Protein AF-A0AAW1XWS8-F1 (afdb_monomer)

Structure (mmCIF, N/CA/C/O backbone):
data_AF-A0AAW1XWS8-F1
#
_entry.id   AF-A0AAW1XWS8-F1
#
loop_
_atom_site.group_PDB
_atom_site.id
_atom_site.type_symbol
_atom_site.label_atom_id
_atom_site.label_alt_id
_atom_site.label_comp_id
_atom_site.label_asym_id
_atom_site.label_entity_id
_atom_site.label_seq_id
_atom_site.pdbx_PDB_ins_code
_atom_site.Cartn_x
_atom_site.Cartn_y
_atom_site.Cartn_z
_atom_site.occupancy
_atom_site.B_iso_or_equiv
_atom_site.auth_seq_id
_atom_site.auth_comp_id
_atom_site.auth_asym_id
_atom_site.auth_atom_id
_atom_site.pdbx_PDB_model_num
ATOM 1 N N . MET A 1 1 ? -22.277 11.283 1.954 1.00 48.66 1 MET A N 1
ATOM 2 C CA . MET A 1 1 ? -21.876 9.921 1.560 1.00 48.66 1 MET A CA 1
ATOM 3 C C . MET A 1 1 ? -20.472 10.062 1.006 1.00 48.66 1 MET A C 1
ATOM 5 O O . MET A 1 1 ? -20.330 10.901 0.123 1.00 48.66 1 MET A O 1
ATOM 9 N N . PRO A 1 2 ? -19.452 9.397 1.566 1.00 66.12 2 PRO A N 1
ATOM 10 C CA . PRO A 1 2 ? -18.145 9.338 0.915 1.00 66.12 2 PRO A CA 1
ATOM 11 C C . PRO A 1 2 ? -18.295 8.701 -0.476 1.00 66.12 2 PRO A C 1
ATOM 13 O O . PRO A 1 2 ? -19.175 7.856 -0.664 1.00 66.12 2 PRO A O 1
ATOM 16 N N . GLU A 1 3 ? -17.507 9.158 -1.451 1.00 74.75 3 GLU A N 1
ATOM 17 C CA . GLU A 1 3 ? -17.427 8.493 -2.757 1.00 74.75 3 GLU A CA 1
ATOM 18 C C . GLU A 1 3 ? -16.904 7.062 -2.571 1.00 74.75 3 GLU A C 1
ATOM 20 O O . GLU A 1 3 ? -16.041 6.841 -1.715 1.00 74.75 3 GLU A O 1
ATOM 25 N N . PRO A 1 4 ? -17.445 6.078 -3.313 1.00 78.19 4 PRO A N 1
ATOM 26 C CA . PRO A 1 4 ? -16.913 4.725 -3.282 1.00 78.19 4 PRO A CA 1
ATOM 27 C C . PRO A 1 4 ? -15.487 4.743 -3.840 1.00 78.19 4 PRO A C 1
ATOM 29 O O . PRO A 1 4 ? -15.272 5.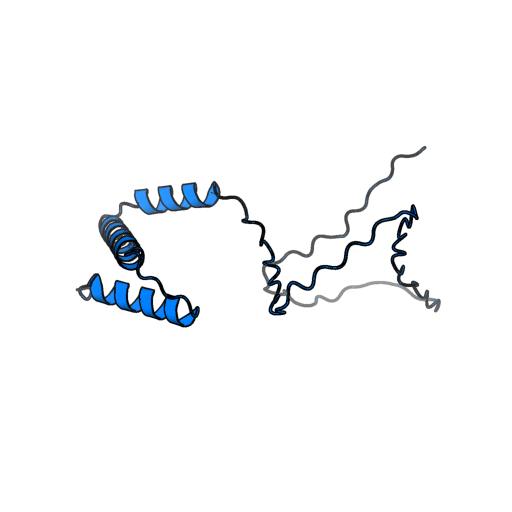213 -4.953 1.00 78.19 4 PRO A O 1
ATOM 32 N N . LEU A 1 5 ? -14.532 4.248 -3.054 1.00 82.38 5 LEU A N 1
ATOM 33 C CA . LEU A 1 5 ? -13.158 4.026 -3.494 1.00 82.38 5 LEU A CA 1
ATOM 34 C C . LEU A 1 5 ? -13.060 2.606 -4.048 1.00 82.38 5 LEU A C 1
ATOM 36 O O . LEU A 1 5 ? -13.381 1.654 -3.332 1.00 82.38 5 LEU A O 1
ATOM 40 N N . TYR A 1 6 ? -12.644 2.469 -5.305 1.00 92.56 6 TYR A N 1
ATOM 41 C CA . TYR A 1 6 ? -12.392 1.171 -5.920 1.00 92.56 6 TYR A CA 1
ATOM 42 C C . TYR A 1 6 ? -10.906 0.834 -5.834 1.00 92.56 6 TYR A C 1
ATOM 44 O O . TYR A 1 6 ? -10.048 1.712 -5.899 1.00 92.56 6 TYR A O 1
ATOM 52 N N . ILE A 1 7 ? -10.610 -0.452 -5.656 1.00 94.50 7 ILE A N 1
ATOM 53 C CA . ILE A 1 7 ? -9.231 -0.938 -5.567 1.00 94.50 7 ILE A CA 1
ATOM 54 C C . ILE A 1 7 ? -8.460 -0.677 -6.868 1.00 94.50 7 ILE A C 1
ATOM 56 O O . ILE A 1 7 ? -7.314 -0.249 -6.798 1.00 94.50 7 ILE A O 1
ATOM 60 N N . ASP A 1 8 ? -9.125 -0.814 -8.017 1.00 94.69 8 ASP A N 1
ATOM 61 C CA . ASP A 1 8 ? -8.551 -0.571 -9.345 1.00 94.69 8 ASP A CA 1
ATOM 62 C C . ASP A 1 8 ? -8.015 0.870 -9.485 1.00 94.69 8 ASP A C 1
ATOM 64 O O . ASP A 1 8 ? -6.925 1.080 -10.015 1.00 94.69 8 ASP A O 1
ATOM 68 N N . ASP A 1 9 ? -8.726 1.866 -8.936 1.00 95.19 9 ASP A N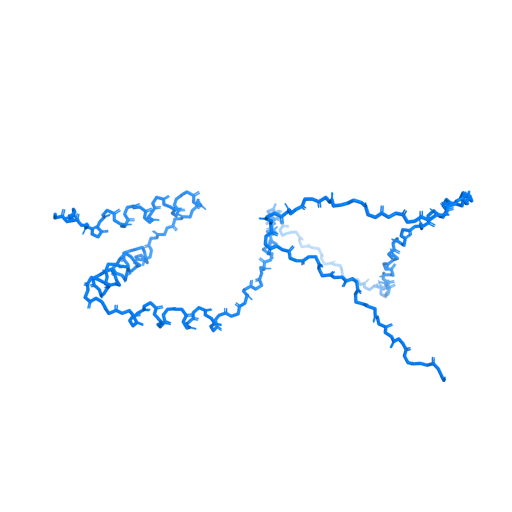 1
ATOM 69 C CA . ASP A 1 9 ? -8.298 3.275 -8.970 1.00 95.19 9 ASP A CA 1
ATOM 70 C C . ASP A 1 9 ? -7.026 3.498 -8.126 1.00 95.19 9 ASP A C 1
ATOM 72 O O . ASP A 1 9 ? -6.152 4.301 -8.463 1.00 95.19 9 ASP A O 1
ATOM 76 N N . LEU A 1 10 ? -6.919 2.790 -6.995 1.00 95.56 10 LEU A N 1
ATOM 77 C CA . LEU A 1 10 ? -5.742 2.841 -6.129 1.00 95.56 10 LEU A CA 1
ATOM 78 C C . LEU A 1 10 ? -4.550 2.120 -6.773 1.00 95.56 10 LEU A C 1
ATOM 80 O O . LEU A 1 10 ? -3.424 2.610 -6.678 1.00 95.56 10 LEU A O 1
ATOM 84 N N . GLU A 1 11 ? -4.790 0.987 -7.432 1.00 95.75 11 GLU A N 1
ATOM 85 C CA . GLU A 1 11 ? -3.775 0.244 -8.180 1.00 95.75 11 GLU A CA 1
ATOM 86 C C . GLU A 1 11 ? -3.190 1.096 -9.314 1.00 95.75 11 GLU A C 1
ATOM 88 O O . GLU A 1 11 ? -1.968 1.214 -9.423 1.00 95.75 11 GLU A O 1
ATOM 93 N N . GLU A 1 12 ? -4.042 1.765 -10.098 1.00 95.56 12 GLU A N 1
ATOM 94 C CA . GLU A 1 12 ? -3.612 2.657 -11.180 1.00 95.56 12 GLU A CA 1
ATOM 95 C C . GLU A 1 12 ? -2.718 3.789 -10.652 1.00 95.56 12 GLU A C 1
ATOM 97 O O . GLU A 1 12 ? -1.640 4.038 -11.197 1.00 95.56 12 GLU A O 1
ATOM 102 N N . MET A 1 13 ? -3.102 4.413 -9.533 1.00 96.25 13 MET A N 1
ATOM 103 C CA . MET A 1 13 ? -2.322 5.481 -8.901 1.00 96.25 13 MET A CA 1
ATOM 104 C C . MET A 1 13 ? -0.961 4.993 -8.383 1.00 96.25 13 MET A C 1
ATOM 106 O O . MET A 1 13 ? 0.050 5.688 -8.521 1.00 96.25 13 MET A O 1
ATOM 110 N N . LEU A 1 14 ? -0.913 3.802 -7.778 1.00 96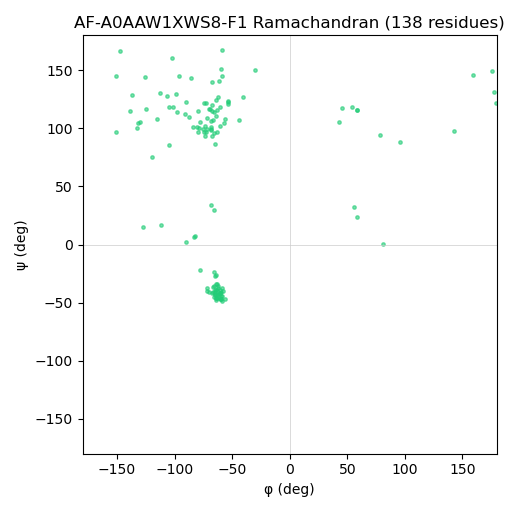.69 14 LEU A N 1
ATOM 111 C CA . LEU A 1 14 ? 0.337 3.198 -7.313 1.00 96.69 14 LEU A CA 1
ATOM 112 C C . LEU A 1 14 ? 1.251 2.840 -8.490 1.00 96.69 14 LEU A C 1
ATOM 114 O O . LEU A 1 14 ? 2.456 3.090 -8.425 1.00 96.69 14 LEU A O 1
ATOM 118 N N . ASN A 1 15 ? 0.687 2.312 -9.575 1.00 95.62 15 ASN A N 1
ATOM 119 C CA . ASN A 1 15 ? 1.429 2.006 -10.790 1.00 95.62 15 ASN A CA 1
ATOM 120 C C . ASN A 1 15 ? 1.996 3.278 -11.444 1.00 95.62 15 ASN A C 1
ATOM 122 O O . ASN A 1 15 ? 3.185 3.335 -11.754 1.00 95.62 15 ASN A O 1
ATOM 126 N N . GLU A 1 16 ? 1.197 4.342 -11.569 1.00 96.50 16 GLU A N 1
ATOM 127 C CA . GLU A 1 16 ? 1.656 5.641 -12.082 1.00 96.50 16 GLU A CA 1
ATOM 128 C C . GLU A 1 16 ? 2.792 6.227 -11.226 1.00 96.50 16 GLU A C 1
ATOM 130 O O . GLU A 1 16 ? 3.784 6.746 -11.755 1.00 96.50 16 GLU A O 1
ATOM 135 N N . ALA A 1 17 ? 2.700 6.102 -9.899 1.00 96.44 17 ALA A N 1
ATOM 136 C CA . ALA A 1 17 ? 3.751 6.546 -8.988 1.00 96.44 17 ALA A CA 1
ATOM 137 C C . ALA A 1 17 ? 5.065 5.765 -9.185 1.00 96.44 17 ALA A C 1
ATOM 139 O O . ALA A 1 17 ? 6.145 6.361 -9.154 1.00 96.44 17 ALA A O 1
ATOM 140 N N . MET A 1 18 ? 4.994 4.454 -9.430 1.00 95.94 18 MET A N 1
ATOM 141 C CA . MET A 1 18 ? 6.177 3.629 -9.710 1.00 95.94 18 MET A CA 1
ATOM 142 C C . MET A 1 18 ? 6.791 3.954 -11.072 1.00 95.94 18 MET A C 1
ATOM 144 O O . MET A 1 18 ? 8.008 4.123 -11.173 1.00 95.94 18 MET A O 1
ATOM 148 N N . LEU A 1 19 ? 5.961 4.166 -12.094 1.00 94.44 19 LEU A N 1
ATOM 149 C CA . LEU A 1 19 ? 6.413 4.628 -13.407 1.00 94.44 19 LEU A CA 1
ATOM 150 C C . LEU A 1 19 ? 7.068 6.014 -13.330 1.00 94.44 19 LEU A C 1
ATOM 152 O O . LEU A 1 19 ? 8.067 6.260 -14.003 1.00 94.44 19 LEU A O 1
ATOM 156 N N . SER A 1 20 ? 6.575 6.896 -12.456 1.00 96.44 20 SER A N 1
ATOM 157 C CA . SER A 1 20 ? 7.191 8.204 -12.183 1.00 96.44 20 SER A CA 1
ATOM 158 C C . SER A 1 20 ? 8.575 8.084 -11.530 1.00 96.44 20 SER A C 1
ATOM 160 O O . SER A 1 20 ? 9.431 8.946 -11.726 1.00 96.44 20 SER A O 1
ATOM 162 N N . LEU A 1 21 ? 8.824 6.992 -10.798 1.00 95.44 21 LEU A N 1
ATOM 163 C CA . LEU A 1 21 ? 10.144 6.599 -10.293 1.00 95.44 21 LEU A CA 1
ATOM 164 C C . LEU A 1 21 ? 10.975 5.838 -11.350 1.00 95.44 21 LEU A C 1
ATOM 166 O O . LEU A 1 21 ? 12.053 5.330 -11.045 1.00 95.44 21 LEU A O 1
ATOM 170 N N . ASN A 1 22 ? 10.491 5.748 -12.594 1.00 95.31 22 ASN A N 1
ATOM 171 C CA . ASN A 1 22 ? 11.076 4.958 -13.679 1.00 95.31 22 ASN A CA 1
ATOM 172 C C . ASN A 1 22 ? 11.253 3.471 -13.303 1.00 95.31 22 ASN A C 1
ATOM 174 O O . ASN A 1 22 ? 12.212 2.821 -13.715 1.00 95.31 22 ASN A O 1
ATOM 178 N N . THR A 1 23 ? 10.344 2.950 -12.474 1.00 94.56 23 THR A N 1
ATOM 179 C CA . THR A 1 23 ? 10.326 1.565 -11.994 1.00 94.56 23 THR A CA 1
ATOM 180 C C . THR A 1 23 ? 9.113 0.844 -12.576 1.00 94.56 23 THR A C 1
ATOM 182 O O . THR A 1 23 ? 7.994 1.341 -12.496 1.00 94.56 23 THR A O 1
ATOM 185 N N . MET A 1 24 ? 9.336 -0.335 -13.153 1.00 92.94 24 MET A N 1
ATOM 186 C CA . MET A 1 24 ? 8.284 -1.212 -13.669 1.00 92.94 24 MET A CA 1
ATOM 187 C C . MET A 1 24 ? 8.122 -2.399 -12.719 1.00 92.94 24 MET A C 1
ATOM 189 O O . MET A 1 24 ? 9.109 -3.048 -12.374 1.00 92.94 24 MET A O 1
ATOM 193 N N . ILE A 1 25 ? 6.891 -2.658 -12.283 1.00 92.00 25 ILE A N 1
ATOM 194 C CA . ILE A 1 25 ? 6.556 -3.723 -11.337 1.00 92.00 25 ILE A CA 1
ATOM 195 C C . ILE A 1 25 ? 5.477 -4.599 -11.980 1.00 92.00 25 ILE A C 1
ATOM 197 O O . ILE A 1 25 ? 4.384 -4.123 -12.263 1.00 92.00 25 ILE A O 1
ATOM 201 N N . GLU A 1 26 ? 5.795 -5.871 -12.222 1.00 92.56 26 GLU A N 1
ATOM 202 C CA . GLU A 1 26 ? 4.906 -6.858 -12.868 1.00 92.56 26 GLU A CA 1
ATOM 203 C C . GLU A 1 26 ? 4.764 -8.145 -12.030 1.00 92.56 26 GLU A C 1
ATOM 205 O O . GLU A 1 26 ? 4.331 -9.185 -12.519 1.00 92.56 26 GLU A O 1
ATOM 210 N N . ASP A 1 27 ? 5.161 -8.104 -10.758 1.00 95.31 27 ASP A N 1
ATOM 211 C CA . ASP A 1 27 ? 5.128 -9.252 -9.844 1.00 95.31 27 ASP A CA 1
ATOM 212 C C . ASP A 1 27 ? 3.806 -9.383 -9.065 1.00 95.31 27 ASP A C 1
ATOM 214 O O . ASP A 1 27 ? 3.669 -10.285 -8.242 1.00 95.31 27 ASP A O 1
ATOM 218 N N . GLY A 1 28 ? 2.838 -8.498 -9.325 1.00 95.06 28 GLY A N 1
ATOM 219 C CA . GLY A 1 28 ? 1.560 -8.431 -8.610 1.00 95.06 28 GLY A CA 1
ATOM 220 C C . GLY A 1 28 ? 1.622 -7.688 -7.272 1.00 95.06 28 GLY A C 1
ATOM 221 O O . GLY A 1 28 ? 0.594 -7.525 -6.622 1.00 95.06 28 GLY A O 1
ATOM 222 N N . SER A 1 29 ? 2.787 -7.170 -6.862 1.00 96.50 29 SER A N 1
ATOM 223 C CA . SER A 1 29 ? 2.918 -6.495 -5.562 1.00 96.50 29 SER A CA 1
ATOM 224 C C . SER A 1 29 ? 2.116 -5.191 -5.460 1.00 96.50 29 SER A C 1
ATOM 226 O O . SER A 1 29 ? 1.750 -4.783 -4.357 1.00 96.50 29 SER A O 1
ATOM 228 N N . ILE A 1 30 ? 1.801 -4.540 -6.587 1.00 97.25 30 ILE A N 1
ATOM 229 C CA . ILE A 1 30 ? 0.944 -3.343 -6.614 1.00 97.25 30 ILE A CA 1
ATOM 230 C C . ILE A 1 30 ? -0.474 -3.688 -6.132 1.00 97.25 30 ILE A C 1
ATOM 232 O O . ILE A 1 30 ? -0.991 -2.999 -5.248 1.00 97.25 30 ILE A O 1
ATOM 236 N N . GLU A 1 31 ? -1.063 -4.770 -6.652 1.00 96.06 31 GLU A N 1
ATOM 237 C CA . GLU A 1 31 ? -2.397 -5.257 -6.270 1.00 96.06 31 GLU A CA 1
ATOM 238 C C . GLU A 1 31 ? -2.439 -5.602 -4.772 1.00 96.06 31 GLU A C 1
ATOM 240 O O . GLU A 1 31 ? -3.307 -5.125 -4.037 1.00 96.06 31 GLU A O 1
ATOM 245 N N . GLU A 1 32 ? -1.437 -6.338 -4.278 1.00 97.38 32 GLU A N 1
ATOM 246 C CA . GLU A 1 32 ? -1.338 -6.719 -2.861 1.00 97.38 32 GLU A CA 1
ATOM 247 C C . GLU A 1 32 ? -1.245 -5.497 -1.926 1.00 97.38 32 GLU A C 1
ATOM 249 O O . GLU A 1 32 ? -1.858 -5.456 -0.851 1.00 97.38 32 GLU A O 1
ATOM 254 N N . VAL A 1 33 ? -0.466 -4.478 -2.310 1.00 97.25 33 VAL A N 1
ATOM 255 C CA . VAL A 1 33 ? -0.337 -3.239 -1.529 1.00 97.25 33 VAL A CA 1
ATOM 256 C C . VAL A 1 33 ? -1.647 -2.450 -1.542 1.00 97.25 33 VAL A C 1
ATOM 258 O O . VAL A 1 33 ? -2.055 -1.956 -0.484 1.00 97.25 33 VAL A O 1
ATOM 261 N N . ALA A 1 34 ? -2.324 -2.359 -2.690 1.00 97.50 34 ALA A N 1
ATOM 262 C CA . ALA A 1 34 ? -3.625 -1.705 -2.808 1.00 97.50 34 ALA A CA 1
ATOM 263 C C . ALA A 1 34 ? -4.673 -2.379 -1.903 1.00 97.50 34 ALA A C 1
ATOM 265 O O . ALA A 1 34 ? -5.332 -1.698 -1.111 1.00 97.50 34 ALA A O 1
ATOM 266 N N . GLU A 1 35 ? -4.755 -3.715 -1.926 1.00 95.94 35 GLU A N 1
ATOM 267 C CA . GLU A 1 35 ? -5.634 -4.494 -1.045 1.00 95.94 35 GLU A CA 1
ATOM 268 C C . GLU A 1 35 ? -5.342 -4.181 0.427 1.00 95.94 35 GLU A C 1
ATOM 270 O O . GLU A 1 35 ? -6.247 -3.887 1.218 1.00 95.94 35 GLU A O 1
ATOM 275 N N . LYS A 1 36 ? -4.060 -4.175 0.812 1.00 97.06 36 LYS A N 1
ATOM 276 C CA . LYS A 1 36 ? -3.680 -3.936 2.204 1.00 97.06 36 LYS A CA 1
ATOM 277 C C . LYS A 1 36 ? -4.079 -2.544 2.688 1.00 97.06 36 LYS A C 1
ATOM 279 O O . LYS A 1 36 ? -4.518 -2.405 3.832 1.00 97.06 36 LYS A O 1
ATOM 284 N N . ILE A 1 37 ? -3.933 -1.526 1.842 1.00 96.62 37 ILE A N 1
ATOM 285 C CA . ILE A 1 37 ? -4.345 -0.151 2.146 1.00 96.62 37 ILE A CA 1
ATOM 286 C C . ILE A 1 37 ? -5.868 -0.070 2.299 1.00 96.62 37 ILE A C 1
ATOM 288 O O . ILE A 1 37 ? -6.336 0.533 3.268 1.00 96.62 37 ILE A O 1
ATOM 292 N N . MET A 1 38 ? -6.631 -0.715 1.411 1.00 94.94 38 MET A N 1
ATOM 293 C CA . MET A 1 38 ? -8.096 -0.757 1.485 1.00 94.94 38 MET A CA 1
ATOM 294 C C . MET A 1 38 ? -8.588 -1.396 2.788 1.00 94.94 38 MET A C 1
ATOM 296 O O . MET A 1 38 ? -9.434 -0.817 3.469 1.00 94.94 38 MET A O 1
ATOM 300 N N . ILE A 1 39 ? -7.984 -2.513 3.207 1.00 94.88 39 ILE A N 1
ATOM 301 C CA . ILE A 1 39 ? -8.293 -3.152 4.497 1.00 94.88 39 ILE A CA 1
ATOM 302 C C . ILE A 1 39 ? -8.046 -2.182 5.659 1.00 94.88 39 ILE A C 1
ATOM 304 O O . ILE A 1 39 ? -8.901 -2.016 6.526 1.00 94.88 39 ILE A O 1
ATOM 308 N N . MET A 1 40 ? -6.889 -1.508 5.690 1.00 96.50 40 MET A N 1
ATOM 309 C CA . MET A 1 40 ? -6.602 -0.551 6.766 1.00 96.50 40 MET A CA 1
ATOM 310 C C . MET A 1 40 ? -7.561 0.645 6.755 1.00 96.50 40 MET A C 1
ATOM 312 O O . MET A 1 40 ? -7.886 1.173 7.819 1.00 96.50 40 MET A O 1
ATOM 316 N N . HIS A 1 41 ? -8.001 1.089 5.576 1.00 94.19 41 HIS A N 1
ATOM 317 C CA . HIS A 1 41 ? -8.991 2.152 5.438 1.00 94.19 41 HIS A CA 1
ATOM 318 C C . HIS A 1 41 ? -10.340 1.739 6.044 1.00 94.19 41 HIS A C 1
ATOM 320 O O . HIS A 1 41 ? -10.902 2.501 6.832 1.00 94.19 41 HIS A O 1
ATOM 326 N N . GLU A 1 42 ? -10.820 0.526 5.761 1.00 93.62 42 GLU A N 1
ATOM 327 C CA . GLU A 1 42 ? -12.044 -0.016 6.368 1.00 93.62 42 GLU A CA 1
ATOM 328 C C . GLU A 1 42 ? -11.928 -0.124 7.892 1.00 93.62 42 GLU A C 1
ATOM 330 O O . GLU A 1 42 ? -12.799 0.352 8.619 1.00 93.62 42 GLU A O 1
ATOM 335 N N . GLU A 1 43 ? -10.810 -0.650 8.399 1.00 96.12 43 GLU A N 1
ATOM 336 C CA . GLU A 1 43 ? -10.570 -0.714 9.843 1.00 96.12 43 GLU A CA 1
ATOM 337 C C . GLU A 1 43 ? -10.596 0.680 10.493 1.00 96.12 43 GLU A C 1
ATOM 339 O O . GLU A 1 43 ? -11.143 0.845 11.586 1.00 96.12 43 GLU A O 1
ATOM 344 N N . CYS A 1 44 ? -10.068 1.705 9.816 1.00 95.12 44 CYS A N 1
ATOM 345 C CA . CYS A 1 44 ? -10.116 3.084 10.303 1.00 95.12 44 CYS A CA 1
ATOM 346 C C . CYS A 1 44 ? -11.549 3.635 10.368 1.00 95.12 44 CYS A C 1
ATOM 348 O O . CYS A 1 44 ? -11.863 4.373 11.306 1.00 95.12 44 CYS A O 1
ATOM 350 N N . LEU A 1 45 ? -12.423 3.269 9.422 1.00 93.44 45 LEU A N 1
ATOM 351 C CA . LEU A 1 45 ? -13.848 3.625 9.468 1.00 93.44 45 LEU A CA 1
ATOM 352 C C . LEU A 1 45 ? -14.546 2.997 10.686 1.00 93.44 45 LEU A C 1
ATOM 354 O O . LEU A 1 45 ? -15.386 3.646 11.312 1.00 93.44 45 LEU A O 1
ATOM 358 N N . ASP A 1 46 ? -14.124 1.796 11.085 1.00 96.06 46 ASP A N 1
ATOM 359 C CA . ASP A 1 46 ? -14.600 1.085 12.280 1.00 96.06 46 ASP A CA 1
ATOM 360 C C . ASP A 1 46 ? -13.919 1.536 13.591 1.00 96.06 46 ASP A C 1
ATOM 362 O O . ASP A 1 46 ? -14.122 0.937 14.651 1.00 96.06 46 ASP A O 1
ATOM 366 N N . CYS A 1 47 ? -13.103 2.599 13.556 1.00 95.00 47 CYS A N 1
ATOM 367 C CA . CYS A 1 47 ? -12.265 3.057 14.674 1.00 95.00 47 CYS A CA 1
ATOM 368 C C . CYS A 1 47 ? -11.268 1.995 15.194 1.00 95.00 47 CYS A C 1
ATOM 370 O O . CYS A 1 47 ? -10.819 2.064 16.344 1.00 95.00 47 CYS A O 1
ATOM 372 N N . ASN A 1 48 ? -10.905 1.013 14.367 1.00 97.12 48 ASN A N 1
ATOM 373 C CA . ASN A 1 48 ? -9.896 0.002 14.654 1.00 97.1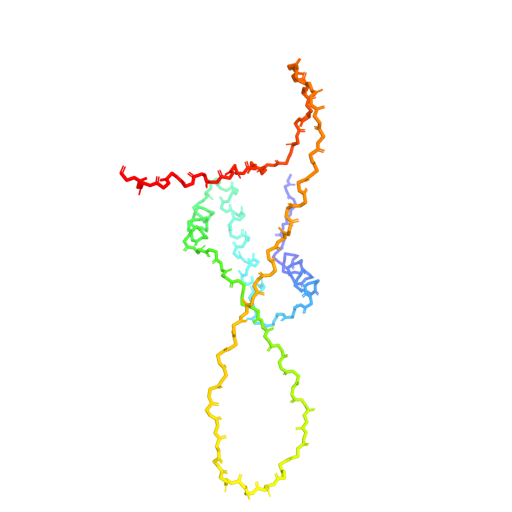2 48 ASN A CA 1
ATOM 374 C C . ASN A 1 48 ? -8.550 0.400 14.024 1.00 97.12 48 ASN A C 1
ATOM 376 O O . ASN A 1 48 ? -8.386 0.412 12.814 1.00 97.12 48 ASN A O 1
ATOM 380 N N . PHE A 1 49 ? -7.544 0.673 14.856 1.00 96.56 49 PHE A N 1
ATOM 381 C CA . PHE A 1 49 ? -6.224 1.129 14.391 1.00 96.56 49 PHE A CA 1
ATOM 382 C C . PHE A 1 49 ? -5.105 0.103 14.608 1.00 96.56 49 PHE A C 1
ATOM 384 O O . PHE A 1 49 ? -3.922 0.449 14.562 1.00 96.56 49 PHE A O 1
ATOM 391 N N . LYS A 1 50 ? -5.452 -1.167 14.852 1.00 96.62 50 LYS A N 1
ATOM 392 C CA . LYS A 1 50 ? -4.471 -2.223 15.152 1.00 96.62 50 LYS A CA 1
ATOM 393 C C . LYS A 1 50 ? -3.466 -2.437 14.022 1.00 96.62 50 LYS A C 1
ATOM 395 O O . LYS A 1 50 ? -2.276 -2.563 14.303 1.00 96.62 50 LYS A O 1
ATOM 400 N N . SER A 1 51 ? -3.906 -2.435 12.762 1.00 94.94 51 SER A N 1
ATOM 401 C CA . SER A 1 51 ? -2.996 -2.600 11.620 1.00 94.94 51 SER A CA 1
ATOM 402 C C . SER A 1 51 ? -2.010 -1.440 11.494 1.00 94.94 51 SER A C 1
ATOM 404 O O . SER A 1 51 ? -0.824 -1.670 11.270 1.00 94.94 51 SER A O 1
ATOM 406 N N . ILE A 1 52 ? -2.458 -0.205 11.739 1.00 95.75 52 ILE A N 1
ATOM 407 C CA . ILE A 1 52 ? -1.595 0.987 11.741 1.00 95.75 52 ILE A CA 1
ATOM 408 C C . ILE A 1 52 ? -0.568 0.925 12.877 1.00 95.75 52 ILE A C 1
ATOM 410 O O . ILE A 1 52 ? 0.603 1.252 12.683 1.00 95.75 52 ILE A O 1
ATOM 414 N N . GLU A 1 53 ? -0.984 0.504 14.072 1.00 96.38 53 GLU A N 1
ATOM 415 C CA . GLU A 1 53 ? -0.073 0.328 15.204 1.00 96.38 53 GLU A CA 1
ATOM 416 C C . GLU A 1 53 ? 0.969 -0.762 14.940 1.00 96.38 53 GLU A C 1
ATOM 418 O O . GLU A 1 53 ? 2.162 -0.523 15.137 1.00 96.38 53 GLU A O 1
ATOM 423 N N . SER A 1 54 ? 0.539 -1.912 14.419 1.00 95.38 54 SER A N 1
ATOM 424 C CA . SER A 1 54 ? 1.439 -3.001 14.044 1.00 95.38 54 SER A CA 1
ATOM 425 C C . SER A 1 54 ? 2.433 -2.571 12.960 1.00 95.38 54 SER A C 1
ATOM 427 O O . SER A 1 54 ? 3.628 -2.842 13.083 1.00 95.38 54 SER A O 1
ATOM 429 N N . LEU A 1 55 ? 1.979 -1.829 11.944 1.00 94.56 55 LEU A N 1
ATOM 430 C CA . LEU A 1 55 ? 2.836 -1.289 10.888 1.00 94.56 55 LEU A CA 1
ATOM 431 C C . LEU A 1 55 ? 3.870 -0.301 11.444 1.00 94.56 55 LEU A C 1
ATOM 433 O O . LEU A 1 55 ? 5.050 -0.371 11.097 1.00 94.56 55 LEU A O 1
ATOM 437 N N . ARG A 1 56 ? 3.454 0.592 12.350 1.00 93.88 56 ARG A N 1
ATOM 438 C CA . ARG A 1 56 ? 4.349 1.550 13.019 1.00 93.88 56 ARG A CA 1
ATOM 439 C C . ARG A 1 56 ? 5.415 0.840 13.851 1.00 93.88 56 ARG A C 1
ATOM 441 O O . ARG A 1 56 ? 6.585 1.233 13.817 1.00 93.88 56 ARG A O 1
ATOM 448 N N . GLU A 1 57 ? 5.031 -0.204 14.581 1.00 95.19 57 GLU A N 1
ATOM 449 C CA . GLU A 1 57 ? 5.965 -1.018 15.358 1.00 95.19 57 GLU A CA 1
ATOM 450 C C . GLU A 1 57 ? 6.946 -1.767 14.443 1.00 95.19 57 GLU A C 1
ATOM 452 O O . GLU A 1 57 ? 8.155 -1.736 14.677 1.00 95.19 57 GLU A O 1
ATOM 457 N N . ALA A 1 58 ? 6.453 -2.385 13.366 1.00 91.69 58 ALA A N 1
ATOM 458 C CA . ALA A 1 58 ? 7.280 -3.085 12.388 1.00 91.69 58 ALA A CA 1
ATOM 459 C C . ALA A 1 58 ? 8.300 -2.153 11.715 1.00 91.69 58 ALA A C 1
ATOM 461 O O . ALA A 1 58 ? 9.454 -2.541 11.529 1.00 91.69 58 ALA A O 1
ATOM 462 N N . ASN A 1 59 ? 7.905 -0.915 11.404 1.00 89.06 59 ASN A N 1
ATOM 463 C CA . ASN A 1 59 ? 8.796 0.075 10.806 1.00 89.06 59 ASN A CA 1
ATOM 464 C C . ASN A 1 59 ? 9.833 0.592 11.820 1.00 89.06 59 ASN A C 1
ATOM 466 O O . ASN A 1 59 ? 11.007 0.705 11.497 1.00 89.06 59 ASN A O 1
ATOM 470 N N . SER A 1 60 ? 9.448 0.773 13.089 1.00 84.19 60 SER A N 1
ATOM 471 C CA . SER A 1 60 ? 10.384 1.165 14.162 1.00 84.19 60 SER A CA 1
ATOM 472 C C . SER A 1 60 ? 11.461 0.108 14.443 1.00 84.19 60 SER A C 1
ATOM 474 O O . SER A 1 60 ? 12.547 0.432 14.919 1.00 84.19 60 SER A O 1
ATOM 476 N N . ARG A 1 61 ? 11.169 -1.167 14.154 1.00 82.50 61 ARG A N 1
ATOM 477 C CA . ARG A 1 61 ? 12.137 -2.273 14.250 1.00 82.50 61 ARG A CA 1
ATOM 478 C C . ARG A 1 61 ? 13.104 -2.317 13.063 1.00 82.50 61 ARG A C 1
ATOM 480 O O . ARG A 1 61 ? 14.183 -2.894 13.194 1.00 82.50 61 ARG A O 1
ATOM 487 N N . ARG A 1 62 ? 12.746 -1.728 11.916 1.00 75.56 62 ARG A N 1
ATOM 488 C CA . ARG A 1 62 ? 13.656 -1.569 10.777 1.00 75.56 62 ARG A CA 1
ATOM 489 C C . ARG A 1 62 ? 14.541 -0.355 11.057 1.00 75.56 62 ARG A C 1
ATOM 491 O O . ARG A 1 62 ? 14.117 0.787 10.937 1.00 75.56 62 ARG A O 1
ATOM 498 N N . GLY A 1 63 ? 15.775 -0.608 11.494 1.00 70.31 63 GLY A N 1
ATOM 499 C CA . GLY A 1 63 ? 16.778 0.449 11.642 1.00 70.31 63 GLY A CA 1
ATOM 500 C C . GLY A 1 63 ? 17.051 1.168 10.310 1.00 70.31 63 GLY A C 1
ATOM 501 O O . GLY A 1 63 ? 16.657 0.665 9.255 1.00 70.31 63 GLY A O 1
ATOM 502 N N . PRO A 1 64 ? 17.741 2.324 10.330 1.00 68.62 64 PRO A N 1
ATOM 503 C CA . PRO A 1 64 ? 18.074 3.063 9.116 1.00 68.62 64 PRO A CA 1
ATOM 504 C C . PRO A 1 64 ? 18.791 2.147 8.122 1.00 68.62 64 PRO A C 1
ATOM 506 O O . PRO A 1 64 ? 19.840 1.587 8.444 1.00 68.62 64 PRO A O 1
ATOM 509 N N . THR A 1 65 ? 18.228 1.972 6.927 1.00 70.25 65 THR A N 1
ATOM 510 C CA . THR A 1 65 ? 18.880 1.202 5.867 1.00 70.25 65 THR A CA 1
ATOM 511 C C . THR A 1 65 ? 20.099 1.988 5.386 1.00 70.25 65 THR A C 1
ATOM 513 O O . THR A 1 65 ? 19.922 3.101 4.876 1.00 70.25 65 THR A O 1
ATOM 516 N N . PRO A 1 66 ? 21.332 1.472 5.539 1.00 71.69 66 PRO A N 1
ATOM 517 C CA . PRO A 1 66 ? 22.492 2.135 4.968 1.00 71.69 66 PRO A CA 1
ATOM 518 C C . PRO A 1 66 ? 22.330 2.158 3.446 1.00 71.69 66 PRO A C 1
ATOM 520 O O . PRO A 1 66 ? 22.080 1.123 2.829 1.00 71.69 66 PRO A O 1
ATOM 523 N N . HIS A 1 67 ? 22.448 3.339 2.841 1.00 63.66 67 HIS A N 1
ATOM 524 C CA . HIS A 1 67 ? 22.485 3.462 1.387 1.00 63.66 67 HIS A CA 1
ATOM 525 C C . HIS A 1 67 ? 23.739 2.746 0.871 1.00 63.66 67 HIS A C 1
ATOM 527 O O . HIS A 1 67 ? 24.862 3.198 1.104 1.00 63.66 67 HIS A O 1
ATOM 533 N N . VAL A 1 68 ? 23.551 1.622 0.183 1.00 71.69 68 VAL A N 1
ATOM 534 C CA . VAL A 1 68 ? 24.617 0.959 -0.570 1.00 71.69 68 VAL A CA 1
ATOM 535 C C . VAL A 1 68 ? 24.761 1.709 -1.889 1.00 71.69 68 VAL A C 1
ATOM 537 O O . VAL A 1 68 ? 23.839 1.728 -2.699 1.00 71.69 68 VAL A O 1
ATOM 540 N N . ARG A 1 69 ? 25.910 2.355 -2.109 1.00 64.50 69 ARG A N 1
ATOM 541 C CA . ARG A 1 69 ? 26.269 2.856 -3.440 1.00 64.50 69 ARG A CA 1
ATOM 542 C C . ARG A 1 69 ? 26.462 1.649 -4.360 1.00 64.50 69 ARG A C 1
ATOM 544 O O . ARG A 1 69 ? 27.395 0.879 -4.148 1.00 64.50 69 ARG A O 1
ATOM 551 N N . GLN A 1 70 ? 25.600 1.490 -5.361 1.00 65.38 70 GLN A N 1
ATOM 552 C CA . GLN A 1 70 ? 25.891 0.613 -6.493 1.00 65.38 70 GLN A CA 1
ATOM 553 C C . GLN A 1 70 ? 27.042 1.229 -7.290 1.00 65.38 70 GLN A C 1
ATOM 555 O O . GLN A 1 70 ? 26.950 2.362 -7.760 1.00 65.38 70 GLN A O 1
ATOM 560 N N . VAL A 1 71 ? 28.141 0.489 -7.401 1.00 62.25 71 VAL A N 1
ATOM 561 C CA . VAL A 1 71 ? 29.186 0.761 -8.386 1.00 62.25 71 VAL A CA 1
ATOM 562 C C . VAL A 1 71 ? 28.706 0.097 -9.670 1.00 62.25 71 VAL A C 1
ATOM 564 O O . VAL A 1 71 ? 28.745 -1.125 -9.783 1.00 62.25 71 VAL A O 1
ATOM 567 N N . VAL A 1 72 ? 28.165 0.887 -10.594 1.00 61.59 72 VAL A N 1
ATOM 568 C CA . VAL A 1 72 ? 28.015 0.461 -11.987 1.00 61.59 72 VAL A CA 1
ATOM 569 C C . VAL A 1 72 ? 29.426 0.358 -12.559 1.00 61.59 72 VAL A C 1
ATOM 571 O O . VAL A 1 72 ? 30.072 1.372 -12.806 1.00 61.59 72 VAL A O 1
ATOM 574 N N . ASN A 1 73 ? 29.944 -0.865 -12.658 1.00 52.03 73 ASN A N 1
ATOM 575 C CA . ASN A 1 73 ? 31.039 -1.145 -13.575 1.00 52.03 73 ASN A CA 1
ATOM 576 C C . ASN A 1 73 ? 30.391 -1.259 -14.957 1.00 52.03 73 ASN A C 1
ATOM 578 O O . ASN A 1 73 ? 29.757 -2.269 -15.252 1.00 52.03 73 ASN A O 1
ATOM 582 N N . ASP A 1 74 ? 30.484 -0.192 -15.746 1.00 58.84 74 ASP A N 1
ATOM 583 C CA . ASP A 1 74 ? 30.444 -0.296 -17.204 1.00 58.84 74 ASP A CA 1
ATOM 584 C C . ASP A 1 74 ? 31.715 -1.052 -17.601 1.00 58.84 74 ASP A C 1
ATOM 586 O O . ASP A 1 74 ? 32.797 -0.469 -17.636 1.00 58.84 74 ASP A O 1
ATOM 590 N N . ASP A 1 75 ? 31.599 -2.364 -17.788 1.00 59.25 75 ASP A N 1
ATOM 591 C CA . ASP A 1 75 ? 32.659 -3.187 -18.368 1.00 59.25 75 ASP A CA 1
ATOM 592 C C . ASP A 1 75 ? 32.098 -3.819 -19.641 1.00 59.25 75 ASP A C 1
ATOM 594 O O . ASP A 1 75 ? 31.675 -4.975 -19.682 1.00 59.25 75 ASP A O 1
ATOM 598 N N . GLU A 1 76 ? 31.997 -2.979 -20.667 1.00 63.50 76 GLU A N 1
ATOM 599 C CA . GLU A 1 76 ? 31.895 -3.415 -22.051 1.00 63.50 76 GLU A CA 1
ATOM 600 C C . GLU A 1 76 ? 33.253 -3.169 -22.707 1.00 63.50 76 GLU A C 1
ATOM 602 O O . GLU A 1 76 ? 33.468 -2.132 -23.327 1.00 63.50 76 GLU A O 1
ATOM 607 N N . ASP A 1 77 ? 34.174 -4.122 -22.570 1.00 63.09 77 ASP A N 1
ATOM 608 C CA . ASP A 1 77 ? 35.202 -4.325 -23.585 1.00 63.09 77 ASP A CA 1
ATOM 609 C C . ASP A 1 77 ? 35.420 -5.824 -23.812 1.00 63.09 77 ASP A C 1
ATOM 611 O O . ASP A 1 77 ? 35.794 -6.605 -22.936 1.00 63.09 77 ASP A O 1
ATOM 615 N N . SER A 1 78 ? 35.078 -6.208 -25.034 1.00 59.22 78 SER A N 1
ATOM 616 C CA . SER A 1 78 ? 35.339 -7.500 -25.640 1.00 59.22 78 SER A CA 1
ATOM 617 C C . SER A 1 78 ? 36.843 -7.658 -25.857 1.00 59.22 78 SER A C 1
ATOM 619 O O . SER A 1 78 ? 37.497 -6.709 -26.277 1.00 59.22 78 SER A O 1
ATOM 621 N N . ASP A 1 79 ? 37.345 -8.869 -25.600 1.00 56.09 79 ASP A N 1
ATOM 622 C CA . ASP A 1 79 ? 38.344 -9.620 -26.383 1.00 56.09 79 ASP A CA 1
ATOM 623 C C . ASP A 1 79 ? 39.297 -10.390 -25.450 1.00 56.09 79 ASP A C 1
ATOM 625 O O . ASP A 1 79 ? 40.273 -9.870 -24.911 1.00 56.09 79 ASP A O 1
ATOM 629 N N . GLU A 1 80 ? 38.987 -11.677 -25.258 1.00 56.50 80 GLU A N 1
ATOM 630 C CA . GLU A 1 80 ? 39.890 -12.668 -24.670 1.00 56.50 80 GLU A CA 1
ATOM 631 C C . GLU A 1 80 ? 41.096 -12.873 -25.603 1.00 56.50 80 GLU A C 1
ATOM 633 O O . GLU A 1 80 ? 41.094 -13.779 -26.438 1.00 56.50 80 GLU A O 1
ATOM 638 N N . ASP A 1 81 ? 42.131 -12.042 -25.466 1.00 58.34 81 ASP A N 1
ATOM 639 C CA . ASP A 1 81 ? 43.454 -12.327 -26.022 1.00 58.34 81 ASP A CA 1
ATOM 640 C C . ASP A 1 81 ? 44.379 -12.835 -24.910 1.00 58.34 81 ASP A C 1
ATOM 642 O O . ASP A 1 81 ? 44.616 -12.202 -23.880 1.00 58.34 81 ASP A O 1
ATOM 646 N N . ASN A 1 82 ? 44.833 -14.065 -25.108 1.00 58.34 82 ASN A N 1
ATOM 647 C CA . ASN A 1 82 ? 45.566 -14.878 -24.157 1.00 58.34 82 ASN A CA 1
ATOM 648 C C . ASN A 1 82 ? 47.064 -14.565 -24.296 1.00 58.34 82 ASN A C 1
ATOM 650 O O . ASN A 1 82 ? 47.659 -14.948 -25.304 1.00 58.34 82 ASN A O 1
ATOM 654 N N . ASP A 1 83 ? 47.680 -13.904 -23.310 1.00 57.41 83 ASP A N 1
ATOM 655 C CA . ASP A 1 83 ? 49.144 -13.817 -23.228 1.00 57.41 83 ASP A CA 1
ATOM 656 C C . ASP A 1 83 ? 49.645 -14.161 -21.817 1.00 57.41 83 ASP A C 1
ATOM 658 O O . ASP A 1 83 ? 49.518 -13.404 -20.851 1.00 57.41 83 ASP A O 1
ATOM 662 N N . ASP A 1 84 ? 50.198 -15.370 -21.723 1.00 61.06 84 ASP A N 1
ATOM 663 C CA . ASP A 1 84 ? 50.988 -15.887 -20.614 1.00 61.06 84 ASP A CA 1
ATOM 664 C C . ASP A 1 84 ? 52.187 -14.961 -20.345 1.00 61.06 84 ASP A C 1
ATOM 666 O O . ASP A 1 84 ? 53.175 -14.982 -21.078 1.00 61.06 84 ASP A O 1
ATOM 670 N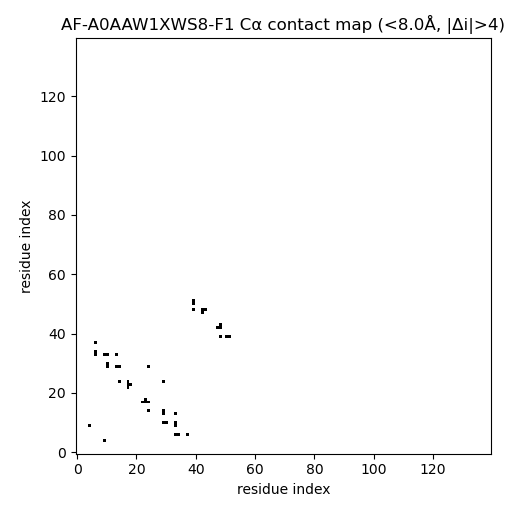 N . THR A 1 85 ? 52.178 -14.198 -19.248 1.00 57.53 85 THR A N 1
ATOM 671 C CA . THR A 1 85 ? 53.419 -13.656 -18.663 1.00 57.53 85 THR A CA 1
ATOM 672 C C . THR A 1 85 ? 53.297 -13.470 -17.143 1.00 57.53 85 THR A C 1
ATOM 674 O O . THR A 1 85 ? 52.841 -12.442 -16.654 1.00 57.53 85 THR A O 1
ATOM 677 N N . ASP A 1 86 ? 53.782 -14.454 -16.383 1.00 58.34 86 ASP A N 1
ATOM 678 C CA . ASP A 1 86 ? 54.317 -14.278 -15.018 1.00 58.34 86 ASP A CA 1
ATOM 679 C C . ASP A 1 86 ? 55.855 -14.228 -15.160 1.00 58.34 86 ASP A C 1
ATOM 681 O O . ASP A 1 86 ? 56.396 -15.092 -15.862 1.00 58.34 86 ASP A O 1
ATOM 685 N N . PRO A 1 87 ? 56.597 -13.241 -14.596 1.00 53.72 87 PRO A N 1
ATOM 686 C CA . PRO A 1 87 ? 56.880 -13.237 -13.155 1.00 53.72 87 PRO A CA 1
ATOM 687 C C . PRO A 1 87 ? 57.093 -11.863 -12.464 1.00 53.72 87 PRO A C 1
ATOM 689 O O . PRO A 1 87 ? 57.805 -10.993 -12.954 1.00 53.72 87 PRO A O 1
ATOM 692 N N . SER A 1 88 ? 56.637 -11.776 -11.205 1.00 57.50 88 SER A N 1
ATOM 693 C CA . SER A 1 88 ? 57.376 -11.226 -10.038 1.00 57.50 88 SER A CA 1
ATOM 694 C C . SER A 1 88 ? 57.902 -9.766 -10.041 1.00 57.50 88 SER A C 1
ATOM 696 O O . SER A 1 88 ? 58.925 -9.492 -10.661 1.00 57.50 88 SER A O 1
ATOM 698 N N . MET A 1 89 ? 57.389 -8.911 -9.131 1.00 55.69 89 MET A N 1
ATOM 699 C CA . MET A 1 89 ? 58.142 -8.113 -8.111 1.00 55.69 89 MET A CA 1
ATOM 700 C C . MET A 1 89 ? 57.351 -6.890 -7.589 1.00 55.69 89 M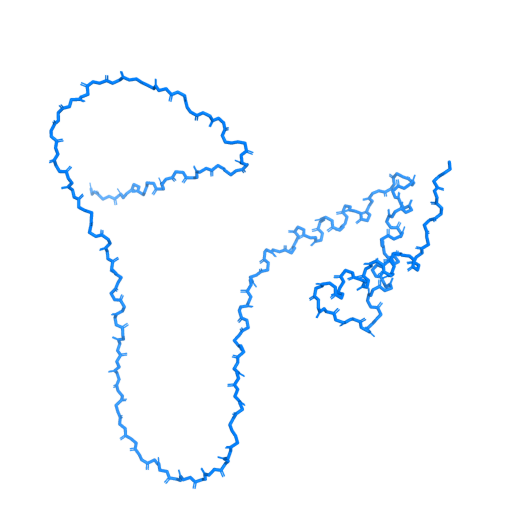ET A C 1
ATOM 702 O O . MET A 1 89 ? 56.705 -6.199 -8.362 1.00 55.69 89 MET A O 1
ATOM 706 N N . GLY A 1 90 ? 57.542 -6.554 -6.302 1.00 51.03 90 GLY A N 1
ATOM 707 C CA . GLY A 1 90 ? 57.250 -5.229 -5.711 1.00 51.03 90 GLY A CA 1
ATOM 708 C C . GLY A 1 90 ? 55.873 -5.148 -5.044 1.00 51.03 90 GLY A C 1
ATOM 709 O O . GLY A 1 90 ? 54.880 -4.947 -5.719 1.00 51.03 90 GLY A O 1
ATOM 710 N N . LYS A 1 91 ? 55.671 -5.477 -3.765 1.00 56.09 91 LYS A N 1
ATOM 711 C CA . LYS A 1 91 ? 56.185 -4.825 -2.548 1.00 56.09 91 LYS A CA 1
ATOM 712 C C . LYS A 1 91 ? 55.770 -3.345 -2.448 1.00 56.09 91 LYS A C 1
ATOM 714 O O . LYS A 1 91 ? 56.111 -2.542 -3.302 1.00 56.09 91 LYS A O 1
ATOM 719 N N . ASP A 1 92 ? 54.971 -3.112 -1.402 1.00 55.56 92 ASP A N 1
ATOM 720 C CA . ASP A 1 92 ? 54.783 -1.887 -0.620 1.00 55.56 92 ASP A CA 1
ATOM 721 C C . ASP A 1 92 ? 54.676 -0.530 -1.328 1.00 55.56 92 ASP A C 1
ATOM 723 O O . ASP A 1 92 ? 55.670 0.126 -1.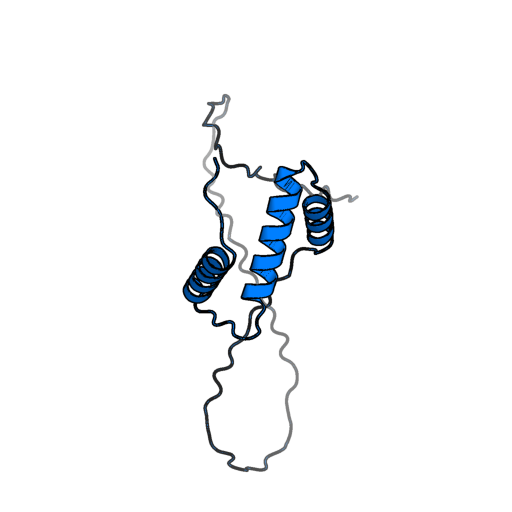599 1.00 55.56 92 ASP A O 1
ATOM 727 N N . ASP A 1 93 ? 53.451 0.002 -1.384 1.00 57.03 93 ASP A N 1
ATOM 728 C CA . ASP A 1 93 ? 53.261 1.446 -1.231 1.00 57.03 93 ASP A CA 1
ATOM 729 C C . ASP A 1 93 ? 52.124 1.714 -0.235 1.00 57.03 93 ASP A C 1
ATOM 731 O O . ASP A 1 93 ? 50.934 1.547 -0.508 1.00 57.03 93 ASP A O 1
ATOM 735 N N . SER A 1 94 ? 52.516 2.038 0.998 1.00 57.56 94 SER A N 1
ATOM 736 C CA . SER A 1 94 ? 51.602 2.540 2.022 1.00 57.56 94 SER A CA 1
ATOM 737 C C . SER A 1 94 ? 51.269 3.987 1.676 1.00 57.56 94 SER A C 1
ATOM 739 O O . SER A 1 94 ? 52.037 4.893 1.992 1.00 57.56 94 SER A O 1
ATOM 741 N N . SER A 1 95 ? 50.132 4.204 1.018 1.00 57.41 95 SER A N 1
ATOM 742 C CA . SER A 1 95 ? 49.691 5.545 0.640 1.00 57.41 95 SER A CA 1
ATOM 743 C C . SER A 1 95 ? 49.225 6.327 1.879 1.00 57.41 95 SER A C 1
ATOM 745 O O . SER A 1 95 ? 48.118 6.146 2.389 1.00 57.41 95 SER A O 1
ATOM 747 N N . ASN A 1 96 ? 50.105 7.181 2.405 1.00 59.31 96 ASN A N 1
ATOM 748 C CA . ASN A 1 96 ? 49.800 8.129 3.475 1.00 59.31 96 ASN A CA 1
ATOM 749 C C . ASN A 1 96 ? 48.977 9.296 2.905 1.00 59.31 96 ASN A C 1
ATOM 751 O O . ASN A 1 96 ? 49.529 10.237 2.338 1.00 59.31 96 ASN A O 1
ATOM 755 N N . MET A 1 97 ? 47.656 9.254 3.086 1.00 74.19 97 MET A N 1
ATOM 756 C CA . MET A 1 97 ? 46.751 10.351 2.731 1.00 74.19 97 MET A CA 1
ATOM 757 C C . MET A 1 97 ? 46.928 11.508 3.729 1.00 74.19 97 MET A C 1
ATOM 759 O O . MET A 1 97 ? 46.366 11.491 4.825 1.00 74.19 97 MET A O 1
ATOM 763 N N . ILE A 1 98 ? 47.741 12.506 3.374 1.00 67.25 98 ILE A N 1
ATOM 764 C CA . ILE A 1 98 ? 47.819 13.774 4.103 1.00 67.25 98 ILE A CA 1
ATOM 765 C C . ILE A 1 98 ? 46.491 14.522 3.924 1.00 67.25 98 ILE A C 1
ATOM 767 O O . ILE A 1 98 ? 46.096 14.871 2.818 1.00 67.25 98 ILE A O 1
ATOM 771 N N . VAL A 1 99 ? 45.758 14.710 5.020 1.00 69.44 99 VAL A N 1
ATOM 772 C CA . VAL A 1 99 ? 44.598 15.603 5.060 1.00 69.44 99 VAL A CA 1
ATOM 773 C C . VAL A 1 99 ? 45.136 17.025 5.082 1.00 69.44 99 VAL A C 1
ATOM 775 O O . VAL A 1 99 ? 45.881 17.376 5.999 1.00 69.44 99 VAL A O 1
ATOM 778 N N . ASP A 1 100 ? 44.753 17.840 4.102 1.00 63.94 100 ASP A N 1
ATOM 779 C CA . ASP A 1 100 ? 45.006 19.276 4.136 1.00 63.94 100 ASP A CA 1
ATOM 780 C C . ASP A 1 100 ? 44.301 19.873 5.359 1.00 63.94 100 ASP A C 1
ATOM 782 O O . ASP A 1 100 ? 43.084 20.064 5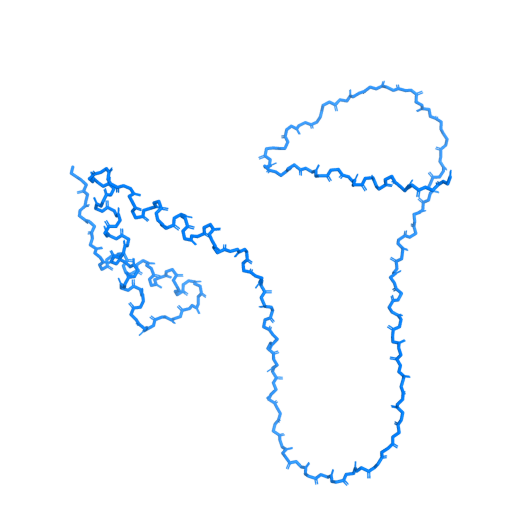.396 1.00 63.94 100 ASP A O 1
ATOM 786 N N . THR A 1 101 ? 45.080 20.135 6.406 1.00 59.31 101 THR A N 1
ATOM 787 C CA . THR A 1 101 ? 44.672 21.001 7.509 1.00 59.31 101 THR A CA 1
ATOM 788 C C . THR A 1 101 ? 44.402 22.387 6.928 1.00 59.31 101 THR A C 1
ATOM 790 O O . THR A 1 101 ? 45.341 22.992 6.408 1.00 59.31 101 THR A O 1
ATOM 793 N N . PRO A 1 102 ? 43.175 22.931 7.012 1.00 55.94 102 PRO A N 1
ATOM 794 C CA . PRO A 1 102 ? 42.953 24.311 6.622 1.00 55.94 102 PRO A CA 1
ATOM 795 C C . PRO A 1 102 ? 43.768 25.206 7.556 1.00 55.94 102 PRO A C 1
ATOM 797 O O . PRO A 1 102 ? 43.556 25.236 8.770 1.00 55.94 102 PRO A O 1
ATOM 800 N N . GLU A 1 103 ? 44.735 25.901 6.966 1.00 46.66 103 GLU A N 1
ATOM 801 C CA . GLU A 1 103 ? 45.538 26.930 7.602 1.00 46.66 103 GLU A CA 1
ATOM 802 C C . GLU A 1 103 ? 44.592 28.002 8.152 1.00 46.66 103 GLU A C 1
ATOM 804 O O . GLU A 1 103 ? 43.999 28.791 7.414 1.00 46.66 103 GLU A O 1
ATOM 809 N N . SER A 1 104 ? 44.394 28.007 9.470 1.00 55.56 104 SER A N 1
ATOM 810 C CA . SER A 1 104 ? 43.685 29.083 10.147 1.00 55.56 104 SER A CA 1
ATOM 811 C C . SER A 1 104 ? 44.549 30.335 10.051 1.00 55.56 104 SER A C 1
ATOM 813 O O . SER A 1 104 ? 45.437 30.549 10.878 1.00 55.56 104 SER A O 1
ATOM 815 N N . HIS A 1 105 ? 44.306 31.144 9.023 1.00 49.97 105 HIS A N 1
ATOM 816 C CA . HIS A 1 105 ? 44.867 32.480 8.908 1.00 49.97 105 HIS A CA 1
ATOM 817 C C . HIS A 1 105 ? 44.326 33.319 10.074 1.00 49.97 105 HIS A C 1
ATOM 819 O O . HIS A 1 105 ? 43.198 33.815 10.058 1.00 49.97 105 HIS A O 1
ATOM 825 N N . ALA A 1 106 ? 45.127 33.412 11.135 1.00 47.66 106 ALA A N 1
ATOM 826 C CA . ALA A 1 106 ? 44.906 34.325 12.237 1.00 47.66 106 ALA A CA 1
ATOM 827 C C . ALA A 1 106 ? 45.127 35.749 11.715 1.00 47.66 106 ALA A C 1
ATOM 829 O O . ALA A 1 106 ? 46.258 36.210 11.577 1.00 47.66 106 ALA A O 1
ATOM 830 N N . ILE A 1 107 ? 44.033 36.438 11.392 1.00 47.31 107 ILE A N 1
ATOM 831 C CA . ILE A 1 107 ? 44.060 37.884 11.202 1.00 47.31 107 ILE A CA 1
ATOM 832 C C . ILE A 1 107 ? 44.041 38.504 12.599 1.00 47.31 107 ILE A C 1
ATOM 834 O O . ILE A 1 107 ? 42.998 38.626 13.240 1.00 47.31 107 ILE A O 1
ATOM 838 N N . ASP A 1 108 ? 45.234 38.841 13.072 1.00 44.50 108 ASP A N 1
ATOM 839 C CA . ASP A 1 108 ? 45.474 39.671 14.244 1.00 44.50 108 ASP A CA 1
ATOM 840 C C . ASP A 1 108 ? 45.108 41.125 13.888 1.00 44.50 108 ASP A C 1
ATOM 842 O O . ASP A 1 108 ? 45.786 41.765 13.083 1.00 44.50 108 ASP A O 1
ATOM 846 N N . VAL A 1 109 ? 44.004 41.645 14.439 1.00 44.47 109 VAL A N 1
ATOM 847 C CA . VAL A 1 109 ? 43.738 43.093 14.502 1.00 44.47 109 VAL A CA 1
ATOM 848 C C . VAL A 1 109 ? 43.180 43.429 15.893 1.00 44.47 109 VAL A C 1
ATOM 850 O O . VAL A 1 109 ? 42.231 42.785 16.347 1.00 44.47 109 VAL A O 1
ATOM 853 N N . PRO A 1 110 ? 43.757 44.425 16.593 1.00 43.25 110 PRO A N 1
ATOM 854 C CA . PRO A 1 110 ? 43.544 44.639 18.016 1.00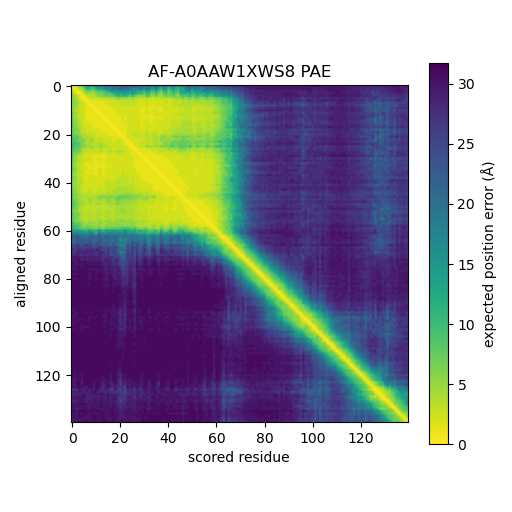 43.25 110 PRO A CA 1
ATOM 855 C C . PRO A 1 110 ? 42.306 45.491 18.330 1.00 43.25 110 PRO A C 1
ATOM 857 O O . PRO A 1 110 ? 42.054 46.515 17.703 1.00 43.25 110 PRO A O 1
ATOM 860 N N . GLY A 1 111 ? 41.631 45.117 19.420 1.00 36.16 111 GLY A N 1
ATOM 861 C CA . GLY A 1 111 ? 41.073 46.047 20.406 1.00 36.16 111 GLY A CA 1
ATOM 862 C C . GLY A 1 111 ? 39.763 46.762 20.066 1.00 36.16 111 GLY A C 1
ATOM 863 O O . GLY A 1 111 ? 39.783 47.890 19.587 1.00 36.16 111 GLY A O 1
ATOM 864 N N . ASN A 1 112 ? 38.629 46.199 20.493 1.00 36.44 112 ASN A N 1
ATOM 865 C CA . ASN A 1 112 ? 37.862 46.675 21.658 1.00 36.44 112 ASN A CA 1
ATOM 866 C C . ASN A 1 112 ? 36.564 45.852 21.838 1.00 36.44 112 ASN A C 1
ATOM 868 O O . ASN A 1 112 ? 35.804 45.632 20.906 1.00 36.44 112 ASN A O 1
ATOM 872 N N . GLU A 1 113 ? 36.321 45.388 23.061 1.00 41.56 113 GLU A N 1
ATOM 873 C CA . GLU A 1 113 ? 35.004 44.970 23.572 1.00 41.56 113 GLU A CA 1
ATOM 874 C C . GLU A 1 113 ? 34.479 46.112 24.477 1.00 41.56 113 GLU A C 1
ATOM 876 O O . GLU A 1 113 ? 35.324 46.886 24.946 1.00 41.56 113 GLU A O 1
ATOM 881 N N . PRO A 1 114 ? 33.164 46.246 24.806 1.00 46.88 114 PRO A N 1
ATOM 882 C CA . PRO A 1 114 ? 32.257 45.126 25.126 1.00 46.88 114 PRO A CA 1
ATOM 883 C C . PRO A 1 114 ? 30.752 45.259 24.750 1.00 46.88 114 PRO A C 1
ATOM 885 O O . PRO A 1 114 ? 30.228 46.351 24.572 1.00 46.88 114 PRO A O 1
ATOM 888 N N . LYS A 1 115 ? 30.045 44.109 24.809 1.00 41.78 115 LYS A N 1
ATOM 889 C CA . LYS A 1 115 ? 28.595 43.904 25.108 1.00 41.78 115 LYS A CA 1
ATOM 890 C C . LYS A 1 115 ? 27.582 44.691 24.246 1.00 41.78 115 LYS A C 1
ATOM 892 O O . LYS A 1 115 ? 27.402 45.888 24.404 1.00 41.78 115 LYS A O 1
ATOM 897 N N . SER A 1 116 ? 26.692 44.062 23.479 1.00 40.84 116 SER A N 1
ATOM 898 C CA . SER A 1 116 ? 25.506 43.309 23.938 1.00 40.84 116 SER A CA 1
ATOM 899 C C . SER A 1 116 ? 24.722 42.863 22.690 1.00 40.84 116 SER A C 1
ATOM 901 O O . SER A 1 116 ? 24.737 43.581 21.697 1.00 40.84 116 SER A O 1
ATOM 903 N N . LYS A 1 117 ? 24.023 41.719 22.759 1.00 46.81 117 LYS A N 1
ATOM 904 C CA . LYS A 1 117 ? 23.134 41.125 21.729 1.00 46.81 117 LYS A CA 1
ATOM 905 C C . LYS A 1 117 ? 22.420 42.132 20.801 1.00 46.81 117 LYS A C 1
ATOM 907 O O . LYS A 1 117 ? 21.890 43.130 21.287 1.00 46.81 117 LYS A O 1
ATOM 912 N N . PRO A 1 118 ? 22.140 41.707 19.558 1.00 39.00 118 PRO A N 1
ATOM 913 C CA . PRO A 1 118 ? 20.731 41.644 19.187 1.00 39.00 118 PRO A CA 1
ATOM 914 C C . PRO A 1 118 ? 20.306 40.265 18.675 1.00 39.00 118 PRO A C 1
ATOM 916 O O . PRO A 1 118 ? 21.042 39.535 18.019 1.00 39.00 118 PRO A O 1
ATOM 919 N N . SER A 1 119 ? 19.070 39.951 19.045 1.00 47.84 119 SER A N 1
ATOM 920 C CA . SER A 1 119 ? 18.192 38.940 18.472 1.00 47.84 119 SER A CA 1
ATOM 921 C C . SER A 1 119 ? 18.283 38.906 16.945 1.00 47.84 119 SER A C 1
ATOM 923 O O . SER A 1 119 ? 18.034 39.922 16.301 1.00 47.84 119 SER A O 1
ATOM 925 N N . ALA A 1 120 ? 18.542 37.732 16.378 1.00 39.72 120 ALA A N 1
ATOM 926 C CA . ALA A 1 120 ? 18.233 37.446 14.987 1.00 39.72 120 ALA A CA 1
ATOM 927 C C . ALA A 1 120 ? 17.478 36.119 14.933 1.00 39.72 120 ALA A C 1
ATOM 929 O O . ALA A 1 120 ? 18.047 35.063 15.178 1.00 39.72 120 ALA A O 1
ATOM 930 N N . ALA A 1 121 ? 16.178 36.288 14.698 1.00 43.00 121 ALA A N 1
ATOM 931 C CA . ALA A 1 121 ? 15.240 35.405 14.028 1.00 43.00 121 ALA A CA 1
ATOM 932 C C . ALA A 1 121 ? 15.266 33.917 14.395 1.00 43.00 121 ALA A C 1
ATOM 934 O O . ALA A 1 121 ? 16.205 33.183 14.108 1.00 43.00 121 ALA A O 1
ATOM 935 N N . ALA A 1 122 ? 14.130 33.476 14.936 1.00 51.78 122 ALA A N 1
ATOM 936 C CA . ALA A 1 122 ? 13.666 32.110 14.803 1.00 51.78 122 ALA A CA 1
ATOM 937 C C . ALA A 1 122 ? 13.851 31.650 13.347 1.00 51.78 122 ALA A C 1
ATOM 939 O O . ALA A 1 122 ? 13.135 32.104 12.458 1.00 51.78 122 ALA A O 1
ATOM 940 N N . ALA A 1 123 ? 14.835 30.786 13.113 1.00 44.72 123 ALA A N 1
ATOM 941 C CA . ALA A 1 123 ? 14.786 29.885 11.983 1.00 44.72 123 ALA A CA 1
ATOM 942 C C . ALA A 1 123 ? 13.832 28.773 12.410 1.00 44.72 123 ALA A C 1
ATOM 944 O O . ALA A 1 123 ? 14.134 27.956 13.276 1.00 44.72 123 ALA A O 1
ATOM 945 N N . GLU A 1 124 ? 12.640 28.829 11.844 1.00 52.41 124 GLU A N 1
ATOM 946 C CA . GLU A 1 124 ? 11.572 27.835 11.879 1.00 52.41 124 GLU A CA 1
ATOM 947 C C . GLU A 1 124 ? 11.940 26.521 11.167 1.00 52.41 124 GLU A C 1
ATOM 949 O O . GLU A 1 124 ? 11.073 25.832 10.643 1.00 52.41 124 GLU A O 1
ATOM 954 N N . ASP A 1 125 ? 13.221 26.156 11.155 1.00 56.25 125 ASP A N 1
ATOM 955 C CA . ASP A 1 125 ? 13.675 24.875 10.641 1.00 56.25 125 ASP A CA 1
ATOM 956 C C . ASP A 1 125 ? 14.024 23.990 11.837 1.00 56.25 125 ASP A C 1
ATOM 958 O O . ASP A 1 125 ? 14.854 24.346 12.674 1.00 56.25 125 ASP A O 1
ATOM 962 N N . GLY A 1 126 ? 13.313 22.869 11.966 1.00 72.75 126 GLY A N 1
ATOM 963 C CA . GLY A 1 126 ? 13.308 21.957 13.116 1.00 72.75 126 GLY A CA 1
ATOM 964 C C . GLY A 1 126 ? 14.607 21.175 13.334 1.00 72.75 126 GLY A C 1
ATOM 965 O O . GLY A 1 126 ? 14.564 20.034 13.789 1.00 72.75 126 GLY A O 1
ATOM 966 N N . TRP A 1 127 ? 15.753 21.774 13.024 1.00 71.94 127 TRP A N 1
ATOM 967 C CA . TRP A 1 127 ? 17.081 21.223 13.234 1.00 71.94 127 TRP A CA 1
ATOM 968 C C . TRP A 1 127 ? 17.839 22.078 14.247 1.00 71.94 127 TRP A C 1
ATOM 970 O O . TRP A 1 127 ? 18.275 23.196 13.974 1.00 71.94 127 TRP A O 1
ATOM 980 N N . GLU A 1 128 ? 18.017 21.530 15.447 1.00 74.62 128 GLU A N 1
ATOM 981 C CA . GLU A 1 128 ? 18.870 22.130 16.467 1.00 74.62 128 GLU A CA 1
ATOM 982 C C . GLU A 1 128 ? 20.346 21.951 16.075 1.00 74.62 128 GLU A C 1
ATOM 984 O O . GLU A 1 128 ? 20.836 20.832 15.901 1.00 74.62 128 GLU A O 1
ATOM 989 N N . VAL A 1 129 ? 21.079 23.061 15.946 1.00 69.81 129 VAL A N 1
ATOM 990 C CA . VAL A 1 129 ? 22.529 23.040 15.715 1.00 69.81 129 VAL A CA 1
ATOM 991 C C . VAL A 1 129 ? 23.219 22.484 16.961 1.00 69.81 129 VAL A C 1
ATOM 993 O O . VAL A 1 129 ? 23.330 23.157 17.987 1.00 69.81 129 VAL A O 1
ATOM 996 N N . VAL A 1 130 ? 23.714 21.249 16.872 1.00 72.75 130 VAL A N 1
ATOM 997 C CA . VAL A 1 130 ? 24.445 20.610 17.971 1.00 72.75 130 VAL A CA 1
ATOM 998 C C . VAL A 1 130 ? 25.802 21.298 18.139 1.00 72.75 130 VAL A C 1
ATOM 1000 O O . VAL A 1 130 ? 26.649 21.266 17.246 1.00 72.75 130 VAL A O 1
ATOM 1003 N N . GLY A 1 131 ? 26.021 21.932 19.292 1.00 74.94 131 GLY A N 1
ATOM 1004 C CA . GLY A 1 131 ? 27.284 22.600 19.606 1.00 74.94 131 GLY A CA 1
ATOM 1005 C C . GLY A 1 131 ? 28.490 21.650 19.581 1.00 74.94 131 GLY A C 1
ATOM 1006 O O . GLY A 1 131 ? 28.378 20.456 19.871 1.00 74.94 131 GLY A O 1
ATOM 1007 N N . LEU A 1 132 ? 29.672 22.196 19.265 1.00 61.53 132 LEU A N 1
ATOM 1008 C CA . LEU A 1 132 ? 30.927 21.442 19.226 1.00 61.53 132 LEU A CA 1
ATOM 1009 C C . LEU A 1 132 ? 31.169 20.701 20.550 1.00 61.53 132 LEU A C 1
ATOM 1011 O O . LEU A 1 132 ? 31.241 21.290 21.633 1.00 61.53 132 LEU A O 1
ATOM 1015 N N . ARG A 1 133 ? 31.332 19.382 20.444 1.00 72.44 133 ARG A N 1
ATOM 1016 C CA . ARG A 1 133 ? 31.571 18.472 21.568 1.00 72.44 133 ARG A CA 1
ATOM 1017 C C . ARG A 1 133 ? 32.959 18.767 22.138 1.00 72.44 133 ARG A C 1
ATOM 1019 O O . ARG A 1 133 ? 33.969 18.331 21.594 1.00 72.44 133 ARG A O 1
ATOM 1026 N N . ARG A 1 134 ? 33.035 19.526 23.230 1.00 70.19 134 ARG A N 1
ATOM 1027 C CA . ARG A 1 134 ? 34.306 19.818 23.906 1.00 70.19 134 ARG A CA 1
ATOM 1028 C C . ARG A 1 134 ? 34.771 18.566 24.656 1.00 70.19 134 ARG A C 1
ATOM 1030 O O . ARG A 1 134 ? 34.257 18.264 25.733 1.00 70.19 134 ARG A O 1
ATOM 1037 N N . ASN A 1 135 ? 35.730 17.825 24.101 1.00 62.19 135 ASN A N 1
ATOM 1038 C CA . ASN A 1 135 ? 36.400 16.747 24.824 1.00 62.19 135 ASN A CA 1
ATOM 1039 C C . ASN A 1 135 ? 37.268 17.365 25.938 1.00 62.19 135 ASN A C 1
ATOM 1041 O O . ASN A 1 135 ? 38.302 17.983 25.712 1.00 62.19 135 ASN A O 1
ATOM 1045 N N . ARG A 1 136 ? 36.840 17.245 27.197 1.00 56.16 136 ARG A N 1
ATOM 1046 C CA . ARG A 1 136 ? 37.733 17.539 28.324 1.00 56.16 136 ARG A CA 1
ATOM 1047 C C . ARG A 1 136 ? 38.729 16.390 28.436 1.00 56.16 136 ARG A C 1
ATOM 1049 O O . ARG A 1 136 ? 38.442 15.380 29.071 1.00 56.16 136 ARG A O 1
ATOM 1056 N N . GLY A 1 137 ? 39.881 16.556 27.789 1.00 54.97 137 GLY A N 1
ATOM 1057 C CA . GLY A 1 137 ? 41.065 15.744 28.035 1.00 54.97 137 GLY A CA 1
ATOM 1058 C C . GLY A 1 137 ? 41.399 15.758 29.527 1.00 54.97 137 GLY A C 1
ATOM 1059 O O . GLY A 1 137 ? 41.550 16.816 30.137 1.00 54.97 137 GLY A O 1
ATOM 1060 N N . LYS A 1 138 ? 41.446 14.565 30.114 1.00 61.50 138 LYS A N 1
ATOM 1061 C CA . LYS A 1 138 ? 41.982 14.289 31.442 1.00 61.50 138 LYS A CA 1
ATOM 1062 C C . LYS A 1 138 ? 43.463 13.955 31.259 1.00 61.50 138 LYS A C 1
ATOM 1064 O O . LYS A 1 138 ? 43.792 12.923 30.688 1.00 61.50 138 LYS A O 1
ATOM 1069 N N . GLY A 1 139 ? 44.324 14.830 31.746 1.00 55.88 139 GLY A N 1
ATOM 1070 C CA . GLY A 1 139 ? 45.769 14.665 31.896 1.00 55.88 139 GLY A CA 1
ATOM 1071 C C . GLY A 1 139 ? 46.242 15.992 32.473 1.00 55.88 139 GLY A C 1
ATOM 1072 O O . GLY A 1 139 ? 45.880 17.024 31.919 1.00 55.88 139 GLY A O 1
ATOM 1073 N N . ASN A 1 140 ? 46.881 16.071 33.631 1.00 43.69 140 ASN A N 1
ATOM 1074 C CA . ASN A 1 140 ? 47.789 15.178 34.343 1.00 43.69 140 ASN A CA 1
ATOM 1075 C C . ASN A 1 140 ? 47.723 15.482 35.850 1.00 43.69 140 ASN A C 1
ATOM 1077 O O . ASN A 1 140 ? 47.338 16.617 36.211 1.00 43.69 140 ASN A O 1
#

Sequence (140 aa):
MPEPLYIDDLEEMLNEAMLSLNTMIEDGSIEEVAEKIMIMHEECLDCNFKSIESLREANSRRGPTPHVRQVVNDDEDSDEDNDDTDPSMGKDDSSNMIVDTPESHAIDVPGNEPKSKPSAAAAEDGWEVVGLRRNRGKGN

Secondary structure (DSSP, 8-state):
-PPPPPHHHHHHHHHHHHHHTT----SSHHHHHHHHHHHHHHHHHTT--HHHHHHHHHHHHSPPPP-----------------------------------------------------------S---PPP--------

Foldseek 3Di:
DDDDDDLVVQLVVQQVVCVVVVHHDDPCVSSVVSVLVVVCVVCVVVVHCVVVVVVVVVVVVDDDDPDDDDDPPPPPDDDPDDDDDDDDDDDDDPDDDDDPDPPPPPPDDDDDDDDDDDDDDDPPDPDDDDDDDDPPDDDD

Radius of gyration: 30.54 Å; Cα contacts (8 Å, |Δi|>4): 23; chains: 1; bounding box: 80×63×61 Å

pLDDT: mean 72.83, std 19.86, range [36.16, 97.5]

InterPro domains:
  IPR019398 Pre-rRNA-processing protein TSR2 [PTHR21250] (3-137)

Solvent-accessible surface area (backbone atoms only — not comparable to full-atom values): 10112 Å² total; per-residue (Å²): 130,83,79,89,83,56,61,67,63,48,31,52,53,53,49,52,53,34,47,74,68,75,42,86,86,87,84,58,61,58,57,57,51,33,52,54,51,52,52,50,51,53,32,49,76,72,73,44,58,63,67,60,51,52,50,53,51,56,49,70,69,56,64,89,78,79,84,76,81,80,78,82,76,88,80,88,76,90,78,96,74,89,77,96,79,87,83,90,86,82,81,86,82,85,81,79,82,79,76,84,72,80,78,77,79,77,80,86,76,86,86,83,85,82,90,78,87,78,90,77,74,88,70,92,57,99,67,82,83,78,72,84,82,78,78,80,78,88,79,132

Mean predicted aligned error: 21.15 Å

Organism: Rubus argutus (NCBI:txid59490)